Protein AF-A0A973GJM9-F1 (afdb_monomer)

Solvent-accessible surface area (backbone atoms only — not comparable to full-atom values): 2981 Å² total; per-residue (Å²): 125,77,43,81,45,80,36,48,39,64,41,82,89,39,48,34,51,71,41,49,66,56,54,50,51,59,36,55,76,67,72,52,50,71,50,82,44,74,50,87,55,94,66,43,76,78,79,106

Secondary structure (DSSP, 8-state):
-EEEEEE-TTTGGGHHHHHHHHHHHHHHHTT-EEEEEE--STTH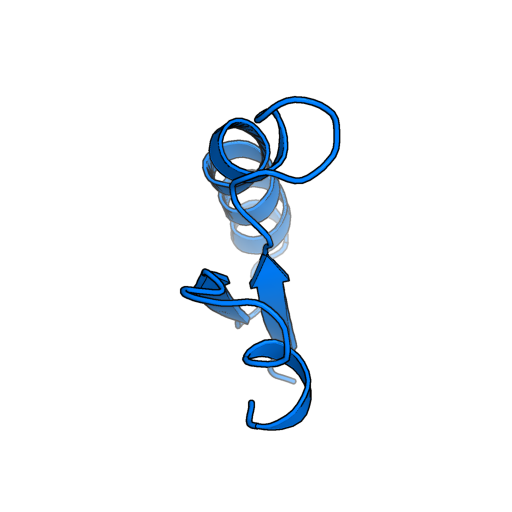HHH-

Mean predicted aligned error: 2.61 Å

Sequence (48 aa):
MHFTIIVNPTANRGYGLESIPLIEKFLKQRKIDFTIIQTQYPGHAIEL

Radius of gyration: 11.37 Å; Cα contacts (8 Å, |Δi|>4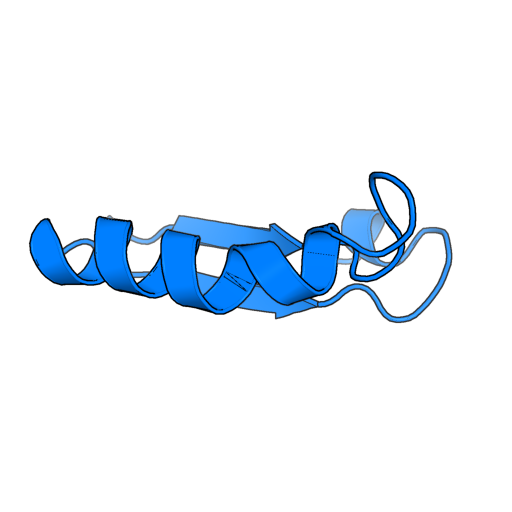): 52; chains: 1; bounding box: 24×23×26 Å

Structure (mmCIF, N/CA/C/O backbone):
data_AF-A0A973GJM9-F1
#
_entry.id   AF-A0A973GJM9-F1
#
loop_
_atom_site.group_PDB
_atom_site.id
_atom_site.type_symbol
_atom_site.label_atom_id
_atom_site.label_alt_id
_atom_site.label_comp_id
_atom_site.label_asym_id
_atom_site.label_entity_id
_atom_site.label_seq_id
_atom_site.pdbx_PDB_ins_code
_atom_site.Cartn_x
_atom_site.Cartn_y
_atom_site.Cartn_z
_atom_site.occupancy
_atom_site.B_iso_or_equiv
_atom_site.auth_seq_id
_atom_site.auth_comp_id
_atom_site.auth_asym_id
_atom_site.auth_atom_id
_atom_site.pdbx_PDB_model_num
ATOM 1 N N . MET A 1 1 ? -12.486 -9.535 10.398 1.00 85.19 1 MET A N 1
ATOM 2 C CA . MET A 1 1 ? -12.206 -9.768 8.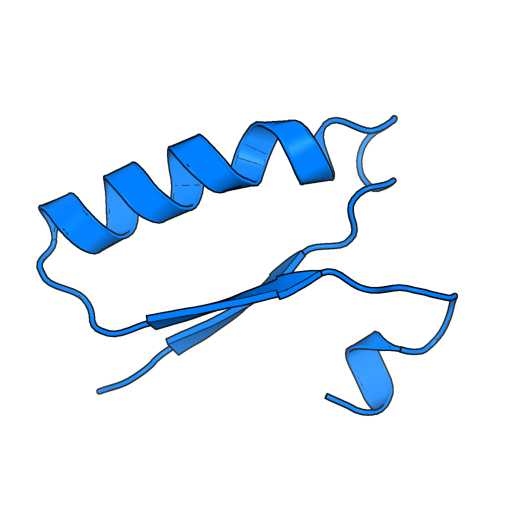965 1.00 85.19 1 MET A CA 1
ATOM 3 C C . MET A 1 1 ? -11.094 -8.812 8.581 1.00 85.19 1 MET A C 1
ATOM 5 O O . MET A 1 1 ? -11.219 -7.643 8.920 1.00 85.19 1 MET A O 1
ATOM 9 N N . HIS A 1 2 ? -10.018 -9.321 7.986 1.00 94.75 2 HIS A N 1
ATOM 10 C CA . HIS A 1 2 ? -8.807 -8.563 7.657 1.00 94.75 2 HIS A CA 1
ATOM 11 C C . HIS A 1 2 ? -8.667 -8.458 6.136 1.00 94.75 2 HIS A C 1
ATOM 13 O O . HIS A 1 2 ? -8.968 -9.430 5.441 1.00 94.75 2 HIS A O 1
ATOM 19 N N . PHE A 1 3 ? -8.214 -7.310 5.629 1.00 97.56 3 PHE A N 1
ATOM 20 C CA . PHE A 1 3 ? -7.958 -7.101 4.202 1.00 97.56 3 PHE A CA 1
ATOM 21 C C . PHE A 1 3 ? -6.486 -6.798 3.931 1.00 97.56 3 PHE A C 1
ATOM 23 O O . PHE A 1 3 ? -5.910 -5.898 4.535 1.00 97.56 3 PHE A O 1
ATOM 30 N N . THR A 1 4 ? -5.913 -7.474 2.940 1.00 97.44 4 THR A N 1
ATOM 31 C CA . THR A 1 4 ? -4.608 -7.106 2.385 1.00 97.44 4 THR A CA 1
ATOM 32 C C . THR A 1 4 ? -4.829 -6.318 1.101 1.00 97.44 4 THR A C 1
ATOM 34 O O . THR A 1 4 ? -5.465 -6.807 0.169 1.00 97.44 4 THR A O 1
ATOM 37 N N . ILE A 1 5 ? -4.320 -5.087 1.053 1.00 97.19 5 ILE A N 1
ATOM 38 C CA . ILE A 1 5 ? -4.356 -4.235 -0.137 1.00 97.19 5 ILE A CA 1
ATOM 39 C C . ILE A 1 5 ? -2.964 -4.210 -0.763 1.00 97.19 5 ILE A C 1
ATOM 41 O O . ILE A 1 5 ? -2.014 -3.707 -0.163 1.00 97.19 5 ILE A O 1
ATOM 45 N N . ILE A 1 6 ? -2.853 -4.718 -1.988 1.00 97.25 6 ILE A N 1
ATOM 46 C CA . ILE A 1 6 ? -1.618 -4.677 -2.775 1.00 97.25 6 ILE A CA 1
ATOM 47 C C . ILE A 1 6 ? -1.668 -3.454 -3.694 1.00 97.25 6 ILE A C 1
ATOM 49 O O . ILE A 1 6 ? -2.598 -3.300 -4.487 1.00 97.25 6 ILE A O 1
ATOM 53 N N . VAL A 1 7 ? -0.667 -2.581 -3.597 1.00 96.88 7 VAL A N 1
ATOM 54 C CA . VAL A 1 7 ? -0.574 -1.338 -4.371 1.00 96.88 7 VAL A CA 1
ATOM 55 C C . VAL A 1 7 ? 0.652 -1.385 -5.274 1.00 96.88 7 VAL A C 1
ATOM 57 O O . VAL A 1 7 ? 1.777 -1.532 -4.803 1.00 96.88 7 VAL A O 1
ATOM 60 N N . ASN A 1 8 ? 0.451 -1.210 -6.580 1.00 95.94 8 ASN A N 1
ATOM 61 C CA . ASN A 1 8 ? 1.555 -0.951 -7.500 1.00 95.94 8 ASN A CA 1
ATOM 62 C C . ASN A 1 8 ? 1.865 0.556 -7.513 1.00 95.94 8 ASN A C 1
ATOM 64 O O . ASN A 1 8 ? 1.055 1.314 -8.055 1.00 95.94 8 ASN A O 1
ATOM 68 N N . PRO A 1 9 ? 3.015 1.012 -6.971 1.00 93.12 9 PRO A N 1
ATOM 69 C CA . PRO A 1 9 ? 3.315 2.439 -6.850 1.00 93.12 9 PRO A CA 1
ATOM 70 C C . PRO A 1 9 ? 3.417 3.143 -8.210 1.00 93.12 9 PRO A C 1
ATOM 72 O O . PRO A 1 9 ? 3.151 4.336 -8.301 1.00 93.12 9 PRO A O 1
ATOM 75 N N . THR A 1 10 ? 3.742 2.408 -9.279 1.00 92.50 10 THR A N 1
ATOM 76 C CA . THR A 1 10 ? 3.886 2.949 -10.643 1.00 92.50 10 THR A CA 1
ATOM 77 C C . THR A 1 10 ? 2.592 2.916 -11.462 1.00 92.50 10 THR A C 1
ATOM 79 O O . THR A 1 10 ? 2.535 3.488 -12.554 1.00 92.50 10 THR A O 1
ATOM 82 N N . ALA A 1 11 ? 1.533 2.273 -10.954 1.00 90.94 11 ALA A N 1
ATOM 83 C CA . ALA A 1 11 ? 0.260 2.174 -11.659 1.00 90.94 11 ALA A CA 1
ATOM 84 C C . ALA A 1 11 ? -0.359 3.553 -11.907 1.00 90.94 11 ALA A C 1
ATOM 86 O O . ALA A 1 11 ? -0.160 4.492 -11.134 1.00 90.94 11 ALA A O 1
ATOM 87 N N . ASN A 1 12 ? -1.124 3.656 -12.999 1.00 87.44 12 ASN A N 1
ATOM 88 C CA . ASN A 1 12 ? -1.775 4.893 -13.422 1.00 87.44 12 ASN A CA 1
ATOM 89 C C . ASN A 1 12 ? -0.794 6.084 -13.425 1.00 87.44 12 ASN A C 1
ATOM 91 O O . ASN A 1 12 ? -1.048 7.092 -12.790 1.00 87.44 12 ASN A O 1
ATOM 95 N N . ARG A 1 13 ? 0.362 5.959 -14.093 1.00 88.12 13 ARG A N 1
ATOM 96 C CA . ARG A 1 13 ? 1.377 7.033 -14.191 1.00 88.12 13 ARG A CA 1
ATOM 97 C C . ARG A 1 13 ? 1.959 7.493 -12.838 1.00 88.12 13 ARG A C 1
ATOM 99 O O . ARG A 1 13 ? 2.340 8.649 -12.710 1.00 88.12 13 ARG A O 1
ATOM 106 N N . GLY A 1 14 ? 2.037 6.603 -11.845 1.00 80.75 14 GLY A N 1
ATOM 107 C CA . GLY A 1 14 ? 2.585 6.913 -10.515 1.00 80.75 14 GLY A CA 1
ATOM 108 C C . GLY A 1 14 ? 1.547 7.312 -9.459 1.00 80.75 14 GLY A C 1
ATOM 109 O O . GLY A 1 14 ? 1.884 7.396 -8.280 1.00 80.75 14 GLY A O 1
ATOM 110 N N . TYR A 1 15 ? 0.270 7.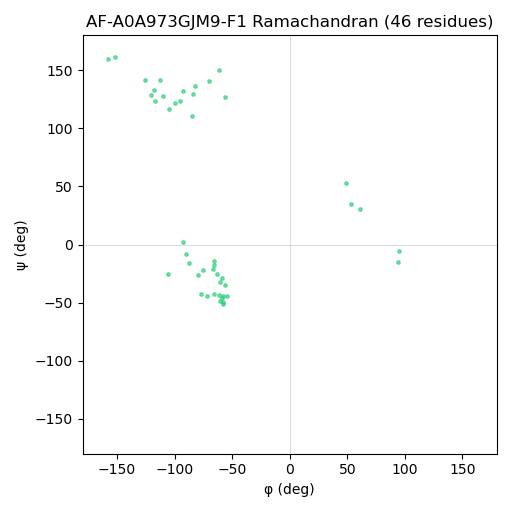468 -9.834 1.00 86.62 15 TYR A N 1
ATOM 111 C CA . TYR A 1 15 ? -0.814 7.756 -8.88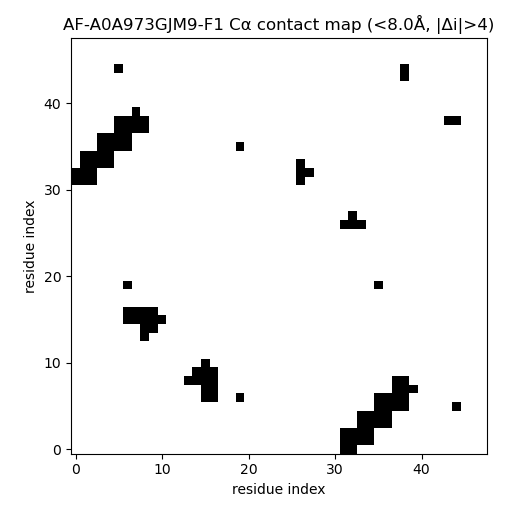3 1.00 86.62 15 TYR A CA 1
ATOM 112 C C . TYR A 1 15 ? -1.086 6.608 -7.896 1.00 86.62 15 TYR A C 1
ATOM 114 O O . TYR A 1 15 ? -1.759 6.808 -6.885 1.00 86.62 15 TYR A O 1
ATOM 122 N N . GLY A 1 16 ? -0.559 5.405 -8.153 1.00 84.75 16 GLY 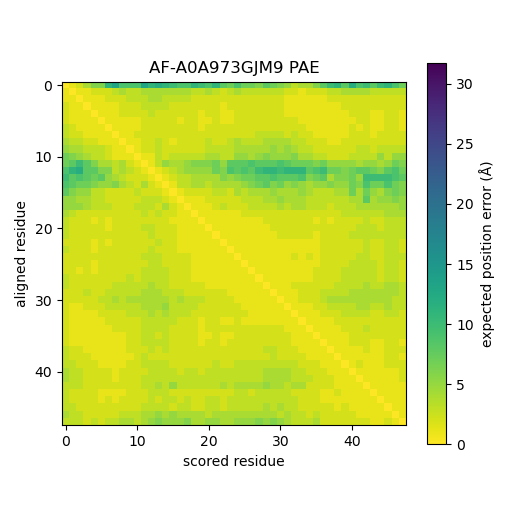A N 1
ATOM 123 C CA . GLY A 1 16 ? -0.633 4.286 -7.214 1.00 84.75 16 GLY A CA 1
ATOM 124 C C . GLY A 1 16 ? -0.087 4.645 -5.830 1.00 84.75 16 GLY A C 1
ATOM 125 O O . GLY A 1 16 ? -0.754 4.388 -4.829 1.00 84.75 16 GLY A O 1
ATOM 126 N N . LEU A 1 17 ? 1.063 5.323 -5.762 1.00 89.25 17 LEU A N 1
ATOM 127 C CA . LEU A 1 17 ? 1.647 5.766 -4.492 1.00 89.25 17 LEU A CA 1
ATOM 128 C C . LEU A 1 17 ? 0.775 6.825 -3.793 1.00 89.25 17 LEU A C 1
ATOM 130 O O . LEU A 1 17 ? 0.533 6.741 -2.590 1.00 89.25 17 LEU A O 1
ATOM 134 N N . GLU A 1 18 ? 0.243 7.780 -4.558 1.00 92.44 18 GLU A N 1
ATOM 135 C CA . GLU A 1 18 ? -0.624 8.855 -4.050 1.00 92.44 18 GLU A CA 1
ATOM 136 C C . GLU A 1 18 ? -1.972 8.346 -3.520 1.00 92.44 18 GLU A C 1
ATOM 138 O O . GLU A 1 18 ? -2.624 9.009 -2.712 1.00 92.44 18 GLU A O 1
ATOM 143 N N . SER A 1 19 ? -2.396 7.152 -3.940 1.00 93.38 19 SER A N 1
ATOM 144 C CA . SER A 1 19 ? -3.639 6.540 -3.471 1.00 93.38 19 SER A CA 1
ATOM 145 C C . SER A 1 19 ? -3.544 5.965 -2.053 1.00 93.38 19 SER A C 1
ATOM 147 O O . SER A 1 19 ? -4.570 5.850 -1.381 1.00 93.38 19 SER A O 1
ATOM 149 N N . ILE A 1 20 ? -2.338 5.652 -1.558 1.00 95.56 20 ILE A N 1
ATOM 150 C CA . ILE A 1 20 ? -2.142 4.987 -0.258 1.00 95.56 20 ILE A CA 1
ATOM 151 C C . ILE A 1 20 ? -2.766 5.787 0.899 1.00 95.56 20 ILE A C 1
ATOM 153 O O . ILE A 1 20 ? -3.590 5.216 1.619 1.00 95.56 20 ILE A O 1
ATOM 157 N N . PRO A 1 21 ? -2.503 7.102 1.066 1.00 96.38 21 PRO A N 1
ATOM 158 C CA . PRO A 1 21 ? -3.126 7.883 2.137 1.00 96.38 21 PRO A CA 1
ATOM 159 C C . PRO A 1 21 ? -4.660 7.921 2.050 1.00 96.38 21 PRO A C 1
ATOM 161 O O . PRO A 1 21 ? -5.345 7.965 3.076 1.00 96.38 21 PRO A O 1
ATOM 164 N N . LEU A 1 22 ? -5.219 7.892 0.834 1.00 95.81 22 LEU A N 1
ATOM 165 C CA . LEU A 1 22 ? -6.666 7.897 0.609 1.00 95.81 22 LEU A CA 1
ATOM 166 C C . LEU A 1 22 ? -7.296 6.557 1.007 1.00 95.81 22 LEU A C 1
ATOM 168 O O . LEU A 1 22 ? -8.317 6.546 1.699 1.00 95.81 22 LEU A O 1
ATOM 172 N N . ILE A 1 23 ? -6.662 5.444 0.624 1.00 95.88 23 ILE A N 1
ATOM 173 C CA . ILE A 1 23 ? -7.064 4.083 1.003 1.00 95.88 23 ILE A CA 1
ATOM 174 C C . ILE A 1 23 ? -7.020 3.935 2.526 1.00 95.88 23 ILE A C 1
ATOM 176 O O . ILE A 1 23 ? -8.008 3.517 3.135 1.00 95.88 23 ILE A O 1
ATOM 180 N N . GLU A 1 24 ? -5.917 4.347 3.159 1.00 97.19 24 GLU A N 1
ATOM 181 C CA . GLU A 1 24 ? -5.778 4.278 4.612 1.00 97.19 24 GLU A CA 1
ATOM 182 C C . GLU A 1 24 ? -6.878 5.053 5.329 1.00 97.19 24 GLU A C 1
ATOM 184 O O . GLU A 1 24 ? -7.519 4.527 6.240 1.00 97.19 24 GLU A O 1
ATOM 189 N N . LYS A 1 25 ? -7.115 6.306 4.920 1.00 97.94 25 LYS A N 1
ATOM 190 C CA . LYS A 1 25 ? -8.153 7.149 5.516 1.00 97.94 25 LYS A CA 1
ATOM 191 C C . LYS A 1 25 ? -9.525 6.491 5.386 1.00 97.94 25 LYS A C 1
ATOM 193 O O . LYS A 1 25 ? -10.262 6.429 6.369 1.00 97.94 25 LYS A O 1
ATOM 198 N N . PHE A 1 26 ? -9.855 5.977 4.203 1.00 97.56 26 PHE A N 1
ATOM 199 C CA . PHE A 1 26 ? -11.145 5.352 3.918 1.00 97.56 26 PHE A CA 1
ATOM 200 C C . PHE A 1 26 ? -11.416 4.119 4.794 1.00 97.56 26 PHE A C 1
ATOM 202 O O . PHE A 1 26 ? -12.532 3.964 5.307 1.00 97.56 26 PHE A O 1
ATOM 209 N N . LEU A 1 27 ? -10.411 3.259 4.975 1.00 97.12 27 LEU A N 1
ATOM 210 C CA . LEU A 1 27 ? -10.526 2.022 5.752 1.00 97.12 27 LEU A CA 1
ATOM 211 C C . LEU A 1 27 ? -10.493 2.289 7.261 1.00 97.12 27 LEU A C 1
ATOM 213 O O . LEU A 1 27 ? -11.347 1.774 7.988 1.00 97.12 27 LEU A O 1
ATOM 217 N N . LYS A 1 28 ? -9.599 3.177 7.724 1.00 96.88 28 LYS A N 1
ATOM 218 C CA . LYS A 1 28 ? -9.540 3.621 9.129 1.00 96.88 28 LYS A CA 1
ATOM 219 C C . LYS A 1 28 ? -10.868 4.240 9.572 1.00 96.88 28 LYS A C 1
ATOM 221 O O . LYS A 1 28 ? -11.379 3.892 10.633 1.00 96.88 28 LYS A O 1
ATOM 226 N N . GLN A 1 29 ? -11.484 5.091 8.743 1.00 98.12 29 GLN A N 1
ATOM 227 C CA . GLN A 1 29 ? -12.801 5.687 9.030 1.00 98.12 29 GLN A CA 1
ATOM 228 C C . GLN A 1 29 ? -13.912 4.646 9.220 1.00 98.12 29 GLN A C 1
ATOM 230 O O . GLN A 1 29 ? -14.859 4.885 9.965 1.00 98.12 29 GLN A O 1
ATOM 235 N N . ARG A 1 30 ? -13.796 3.486 8.570 1.00 96.94 30 ARG A N 1
ATOM 236 C CA . ARG A 1 30 ? -14.756 2.379 8.669 1.00 96.94 30 ARG A CA 1
ATOM 237 C C . ARG A 1 30 ? -14.393 1.360 9.744 1.00 96.94 30 ARG A C 1
ATOM 239 O O . ARG A 1 30 ? -15.111 0.377 9.888 1.00 96.94 30 ARG A O 1
ATOM 246 N N . LYS A 1 31 ? -13.308 1.591 10.496 1.00 97.12 31 LYS A N 1
ATOM 247 C CA . LYS A 1 31 ? -12.761 0.651 11.487 1.00 97.12 31 LYS A CA 1
ATOM 248 C C . LYS A 1 31 ? -12.515 -0.740 10.889 1.00 97.12 31 LYS A C 1
ATOM 250 O O . LYS A 1 31 ? -12.724 -1.752 11.551 1.00 97.12 31 LYS A O 1
ATOM 255 N N . ILE A 1 32 ? -12.113 -0.775 9.620 1.00 97.38 32 ILE A N 1
ATOM 256 C CA . ILE A 1 32 ? -11.724 -2.007 8.940 1.00 97.38 32 ILE A CA 1
ATOM 257 C C . ILE A 1 32 ? -10.275 -2.300 9.321 1.00 97.38 32 ILE A C 1
ATOM 259 O O . ILE A 1 32 ? -9.454 -1.387 9.344 1.00 97.38 32 ILE A O 1
ATOM 263 N N . ASP A 1 33 ? -9.982 -3.558 9.632 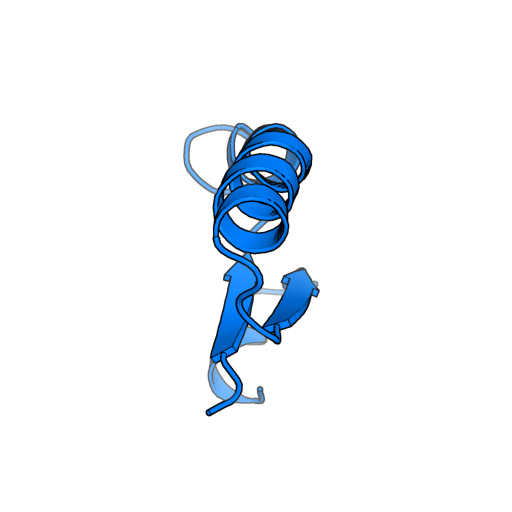1.00 97.75 33 ASP A N 1
ATOM 264 C CA . ASP A 1 33 ? -8.624 -4.043 9.866 1.00 97.75 33 ASP A CA 1
ATOM 265 C C . ASP A 1 33 ? -7.959 -4.391 8.526 1.00 97.75 33 ASP A C 1
ATOM 267 O O . ASP A 1 33 ? -8.564 -5.076 7.690 1.00 97.75 33 ASP A O 1
ATOM 271 N N . PHE A 1 34 ? -6.753 -3.873 8.288 1.00 98.12 34 PHE A N 1
ATOM 272 C CA . PHE A 1 34 ? -6.085 -4.008 6.997 1.00 98.12 34 PHE A CA 1
ATOM 273 C C . PHE A 1 34 ? -4.565 -3.835 7.054 1.00 98.12 34 PHE A C 1
ATOM 275 O O . PHE A 1 34 ? -4.030 -3.171 7.940 1.00 98.12 34 PHE A O 1
ATOM 282 N N . THR A 1 35 ? -3.899 -4.352 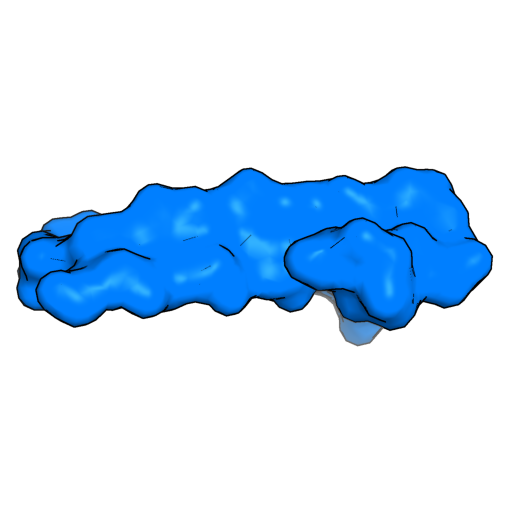6.020 1.00 98.00 35 THR A N 1
ATOM 283 C CA . THR A 1 35 ? -2.481 -4.112 5.718 1.00 98.00 35 THR A CA 1
ATOM 284 C C . THR A 1 35 ? -2.332 -3.609 4.283 1.00 98.00 35 THR A C 1
ATOM 286 O O . THR A 1 35 ? -3.027 -4.088 3.387 1.00 98.00 35 THR A O 1
ATOM 289 N N . ILE A 1 36 ? -1.420 -2.662 4.044 1.00 97.56 36 ILE A N 1
ATOM 290 C CA . ILE A 1 36 ? -1.065 -2.200 2.693 1.00 97.56 36 ILE A CA 1
ATOM 291 C C . ILE A 1 36 ? 0.346 -2.679 2.350 1.00 97.56 36 ILE A C 1
ATOM 293 O O . ILE A 1 36 ? 1.282 -2.427 3.106 1.00 97.56 36 ILE A O 1
ATOM 297 N N . ILE A 1 37 ? 0.502 -3.330 1.195 1.00 97.62 37 ILE A N 1
ATOM 298 C CA . ILE A 1 37 ? 1.790 -3.806 0.675 1.00 97.62 37 ILE A CA 1
ATOM 299 C C . ILE A 1 37 ? 2.058 -3.153 -0.681 1.00 97.62 37 ILE A C 1
ATOM 301 O O . ILE A 1 37 ? 1.213 -3.192 -1.574 1.00 97.62 37 ILE A O 1
ATOM 305 N N . GLN A 1 38 ? 3.242 -2.561 -0.853 1.00 96.75 38 GLN A N 1
ATOM 306 C CA . GLN A 1 38 ? 3.665 -1.980 -2.130 1.00 96.75 38 GLN A CA 1
ATOM 307 C C . GLN A 1 38 ? 4.460 -2.988 -2.963 1.00 96.75 38 GLN A C 1
ATOM 309 O O . GLN A 1 38 ? 5.417 -3.594 -2.469 1.00 96.75 38 GLN A O 1
ATOM 314 N N . THR A 1 39 ? 4.124 -3.138 -4.247 1.00 97.25 39 THR A N 1
ATOM 315 C CA . THR A 1 39 ? 4.898 -4.009 -5.140 1.00 97.25 39 THR A CA 1
ATOM 316 C C . THR A 1 39 ? 6.280 -3.416 -5.433 1.00 97.25 39 THR A C 1
ATOM 318 O O . THR A 1 39 ? 6.371 -2.214 -5.664 1.00 97.25 39 THR A O 1
ATOM 321 N N . GLN A 1 40 ? 7.331 -4.241 -5.497 1.00 96.88 40 GLN A N 1
ATOM 322 C CA . GLN A 1 40 ? 8.713 -3.777 -5.692 1.00 96.88 40 GLN A CA 1
ATOM 323 C C . GLN A 1 40 ? 9.245 -4.052 -7.110 1.00 96.88 40 GLN A C 1
ATOM 325 O O . GLN A 1 40 ? 10.124 -3.343 -7.588 1.00 96.88 40 GLN A O 1
ATOM 330 N N . TYR A 1 41 ? 8.703 -5.061 -7.799 1.00 96.06 41 TYR A N 1
ATOM 331 C CA . TYR A 1 41 ? 9.116 -5.478 -9.142 1.00 96.06 41 TYR A CA 1
ATOM 332 C C . TYR A 1 41 ? 7.943 -6.127 -9.909 1.00 96.06 41 TYR A C 1
ATOM 334 O O . TYR A 1 41 ? 6.952 -6.529 -9.284 1.00 96.06 41 TYR A O 1
ATOM 342 N N . PRO A 1 42 ? 8.009 -6.228 -11.255 1.00 96.31 42 PRO A N 1
ATOM 343 C CA . PRO A 1 42 ? 7.008 -6.945 -12.045 1.00 96.31 42 PRO A CA 1
ATOM 344 C C . PRO A 1 42 ? 6.864 -8.396 -11.576 1.00 96.31 42 PRO A C 1
ATOM 346 O O . PRO A 1 42 ? 7.852 -9.112 -11.485 1.00 96.31 42 PRO A O 1
ATOM 349 N N . GLY A 1 43 ? 5.636 -8.824 -11.283 1.00 96.31 43 GLY A N 1
ATOM 350 C CA . GLY A 1 43 ? 5.357 -10.161 -10.748 1.00 96.31 43 GLY A CA 1
ATOM 351 C C . GLY A 1 43 ? 5.278 -10.244 -9.220 1.00 96.31 43 GLY A C 1
ATOM 352 O O . GLY A 1 43 ? 4.667 -11.183 -8.732 1.00 96.31 43 GLY A O 1
ATOM 353 N N . HIS A 1 44 ? 5.743 -9.240 -8.462 1.00 97.56 44 HIS A N 1
ATOM 354 C CA . HIS A 1 44 ? 5.726 -9.288 -6.988 1.00 97.56 44 HIS A CA 1
ATOM 355 C C . HIS A 1 44 ? 4.325 -9.539 -6.400 1.00 97.56 44 HIS A C 1
ATOM 357 O O . HIS A 1 44 ? 4.188 -10.245 -5.415 1.00 97.56 44 HIS A O 1
ATOM 363 N N . ALA A 1 45 ? 3.262 -9.013 -7.023 1.00 96.00 45 ALA A N 1
ATOM 364 C CA . ALA A 1 45 ? 1.884 -9.234 -6.567 1.00 96.00 45 ALA A CA 1
ATOM 365 C C . ALA A 1 45 ? 1.399 -10.691 -6.686 1.00 96.00 45 ALA A C 1
ATOM 367 O O . ALA A 1 45 ? 0.384 -11.024 -6.094 1.00 96.00 45 ALA A O 1
ATOM 368 N N . ILE A 1 46 ? 2.074 -11.528 -7.477 1.00 97.19 46 ILE A N 1
ATOM 369 C CA . ILE A 1 46 ? 1.771 -12.961 -7.605 1.00 97.19 46 ILE A CA 1
ATOM 370 C C . ILE A 1 46 ? 2.358 -13.740 -6.416 1.00 97.19 46 ILE A C 1
ATOM 372 O O . ILE A 1 46 ? 1.854 -14.803 -6.071 1.00 97.19 46 ILE A O 1
ATOM 376 N N . GLU A 1 47 ? 3.422 -13.217 -5.802 1.00 96.75 47 GLU A N 1
ATOM 377 C CA . GLU A 1 47 ? 4.132 -13.837 -4.675 1.00 96.75 47 GLU A CA 1
ATOM 378 C C . GLU A 1 47 ? 3.541 -13.468 -3.304 1.00 96.75 47 GLU A C 1
ATOM 380 O O . GLU A 1 47 ? 3.859 -14.119 -2.308 1.00 96.75 47 GLU A O 1
ATOM 385 N N . LEU A 1 48 ? 2.712 -12.419 -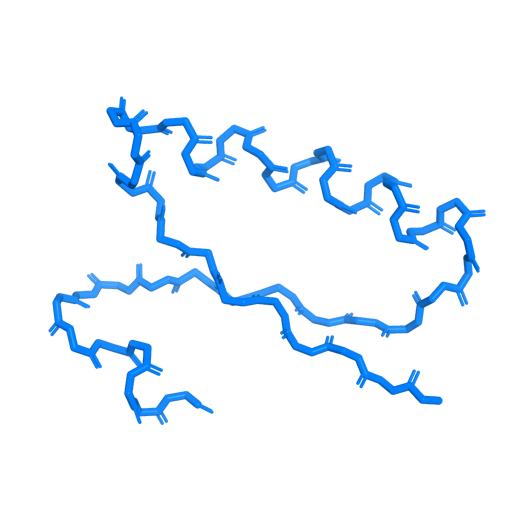3.261 1.00 91.69 48 LEU A N 1
ATOM 386 C CA . LEU A 1 48 ? 2.027 -11.899 -2.072 1.00 91.69 48 LEU A CA 1
ATOM 387 C C . LEU A 1 48 ? 0.673 -12.581 -1.853 1.00 91.69 48 LEU A C 1
ATOM 389 O O . LEU A 1 48 ? 0.362 -12.863 -0.674 1.00 91.69 48 LEU A O 1
#

pLDDT: mean 94.77, std 4.11, range [80.75, 98.12]

Foldseek 3Di:
DEEEAEFACPPPNRCSVVCVVVVCVVCVVVVHHYDYHYADDPCSVVVD

Nearest PDB structures (foldseek):
  3quj-assembly2_D  TM=5.233E-01  e=6.778E-01  Escherichia coli UTI89
  3r7b-assembly1_A  TM=5.943E-01  e=8.346E-01  Homo sapiens
  3r6l-assembly3_A  TM=5.928E-01  e=9.589E-01  Homo sapiens
  3r5j-assembly1_A  TM=5.936E-01  e=1.357E+00  Homo sapiens
  3g1w-assembly1_A  TM=5.221E-01  e=4.413E+00  Halalkalibacterium halodurans C-125